Protein AF-A0A8T6TNC5-F1 (afdb_monomer_lite)

pLDDT: mean 78.73, std 20.35, range [37.72, 98.25]

Secondary structure (DSSP, 8-state):
----SSSSSSSSSSSS----------------EEEEEEETTTEEEEEEEEEE-SS-EEEEEEE-TT---S-------SSGGGS-B-TTSSBPPP-

Foldseek 3Di:
DDDDDDPPVVVPPPPPPPDPPDDPPDPPDKDKDKDFPDDPPDDGQFIWIWIDNVPDIDIDDDGDPPDDDPDDDDDDDPDLVPACADPVRHHDDDD

Sequence (95 aa):
MKRTNRTMMMAAIAVASLFLLSGISGAAYYSKETVDLIAGQHSDAGDVSVWDDGTNLYVEFTTVEGWKITETHVDVQTDPANFPMTKKGNPQVGK

Radius of gyration: 26.18 Å; chains: 1; bounding box: 37×38×80 Å

Structure (mmCIF, N/CA/C/O backbone):
data_AF-A0A8T6TNC5-F1
#
_entry.id   AF-A0A8T6TNC5-F1
#
loop_
_atom_site.group_PDB
_atom_site.id
_atom_site.type_symbol
_atom_site.label_atom_id
_atom_site.label_alt_id
_atom_site.label_comp_id
_atom_site.label_asym_id
_atom_site.label_entity_id
_atom_site.label_seq_id
_atom_site.pdbx_PDB_ins_code
_atom_site.Cartn_x
_atom_site.Cartn_y
_atom_site.Cartn_z
_atom_site.occupancy
_atom_site.B_iso_or_equiv
_atom_site.auth_seq_id
_atom_site.auth_comp_id
_atom_site.auth_asym_id
_atom_site.auth_atom_id
_atom_site.pdbx_PDB_model_num
ATOM 1 N N . MET A 1 1 ? -17.734 -30.239 -61.897 1.00 43.34 1 MET A N 1
ATOM 2 C CA . MET A 1 1 ? -17.130 -28.926 -62.219 1.00 43.34 1 MET A CA 1
ATOM 3 C C . MET A 1 1 ? -17.970 -27.835 -61.552 1.00 43.34 1 MET A C 1
ATOM 5 O O . MET A 1 1 ? -19.184 -27.940 -61.622 1.00 43.34 1 MET A O 1
ATOM 9 N N . LYS A 1 2 ? -17.322 -26.846 -60.913 1.00 45.56 2 LYS A N 1
ATOM 10 C CA . LYS A 1 2 ? -17.861 -25.621 -60.265 1.00 45.56 2 LYS A CA 1
ATOM 11 C C . LYS A 1 2 ? -18.559 -25.758 -58.897 1.00 45.56 2 LYS A C 1
ATOM 13 O O . LYS A 1 2 ? -19.774 -25.709 -58.769 1.00 45.56 2 LYS A O 1
ATOM 18 N N . ARG A 1 3 ? -17.718 -25.821 -57.855 1.00 49.50 3 ARG A N 1
ATOM 19 C CA . ARG A 1 3 ? -18.006 -25.336 -56.495 1.00 49.50 3 ARG A CA 1
ATOM 20 C C . ARG A 1 3 ? -17.643 -23.849 -56.426 1.00 49.50 3 ARG A C 1
ATOM 22 O O . ARG A 1 3 ? -16.454 -23.549 -56.458 1.00 49.50 3 ARG A O 1
ATOM 29 N N . THR A 1 4 ? -18.599 -22.932 -56.333 1.00 55.31 4 THR A N 1
ATOM 30 C CA . THR A 1 4 ? -18.373 -21.539 -55.880 1.00 55.31 4 THR A CA 1
ATOM 31 C C . THR A 1 4 ? -19.737 -20.876 -55.774 1.00 55.31 4 THR A C 1
ATOM 33 O O . THR A 1 4 ? -20.421 -20.885 -56.782 1.00 55.31 4 THR A O 1
ATOM 36 N N . ASN A 1 5 ? -20.155 -20.421 -54.580 1.00 50.78 5 ASN A N 1
ATOM 37 C CA . ASN A 1 5 ? -21.204 -19.399 -54.338 1.00 50.78 5 ASN A CA 1
ATOM 38 C C . ASN A 1 5 ? -21.522 -19.233 -52.831 1.00 50.78 5 ASN A C 1
ATOM 40 O O . ASN A 1 5 ? -22.678 -19.148 -52.431 1.00 50.78 5 ASN A O 1
ATOM 44 N N . ARG A 1 6 ? -20.502 -19.217 -51.958 1.00 48.78 6 ARG A N 1
ATOM 45 C CA . ARG A 1 6 ? -20.670 -18.795 -50.545 1.00 48.78 6 ARG A CA 1
ATOM 46 C C . ARG A 1 6 ? -19.584 -17.828 -50.052 1.00 48.78 6 ARG A C 1
ATOM 48 O O . ARG A 1 6 ? -19.728 -17.257 -48.984 1.00 48.78 6 ARG A O 1
ATOM 55 N N . THR A 1 7 ? -18.540 -17.581 -50.846 1.00 43.00 7 THR A N 1
ATOM 56 C CA . THR A 1 7 ? -17.373 -16.783 -50.429 1.00 43.00 7 THR A CA 1
ATOM 57 C C . THR A 1 7 ? -17.474 -15.289 -50.769 1.00 43.00 7 THR A C 1
ATOM 59 O O . THR A 1 7 ? -16.743 -14.497 -50.194 1.00 43.00 7 THR A O 1
ATOM 62 N N . MET A 1 8 ? -18.379 -14.868 -51.663 1.00 48.28 8 MET A N 1
ATOM 63 C CA . MET A 1 8 ? -18.450 -13.462 -52.111 1.00 48.28 8 MET A CA 1
ATOM 64 C C . MET A 1 8 ? -19.407 -12.564 -51.311 1.00 48.28 8 MET A C 1
ATOM 66 O O . MET A 1 8 ? -19.342 -11.350 -51.456 1.00 48.28 8 MET A O 1
ATOM 70 N N . MET A 1 9 ? -20.241 -13.112 -50.418 1.00 50.19 9 MET A N 1
ATOM 71 C CA . MET A 1 9 ? -21.176 -12.303 -49.613 1.00 50.19 9 MET A CA 1
ATOM 72 C C . MET A 1 9 ? -20.598 -11.840 -48.260 1.00 50.19 9 MET A C 1
ATOM 74 O O . MET A 1 9 ? -21.208 -11.019 -47.589 1.00 50.19 9 MET A O 1
ATOM 78 N N . MET A 1 10 ? -19.392 -12.296 -47.892 1.00 43.94 10 MET A N 1
ATOM 79 C CA . MET A 1 10 ? -18.650 -11.810 -46.713 1.00 43.94 10 MET A CA 1
ATOM 80 C C . MET A 1 10 ? -17.667 -10.670 -47.045 1.00 43.94 10 MET A C 1
ATOM 82 O O . MET A 1 10 ? -17.077 -10.083 -46.145 1.00 43.94 10 MET A O 1
ATOM 86 N N . ALA A 1 11 ? -17.500 -10.321 -48.326 1.00 40.84 11 ALA A N 1
ATOM 87 C CA . ALA A 1 11 ? -16.529 -9.319 -48.778 1.00 40.84 11 ALA A CA 1
ATOM 88 C C . ALA A 1 11 ? -17.086 -7.880 -48.862 1.00 40.84 11 ALA A C 1
ATOM 90 O O . ALA A 1 11 ? -16.329 -6.957 -49.140 1.00 40.84 11 ALA A O 1
ATOM 91 N N . ALA A 1 12 ? -18.3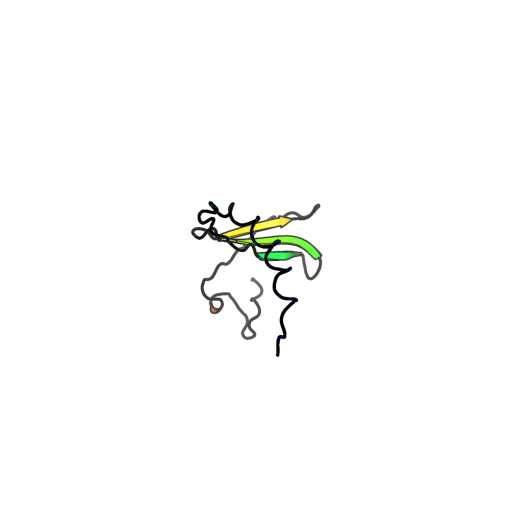82 -7.663 -48.597 1.00 37.72 12 ALA A N 1
ATOM 92 C CA . ALA A 1 12 ? -19.021 -6.342 -48.693 1.00 37.72 12 ALA A CA 1
ATOM 93 C C . ALA A 1 12 ? -19.347 -5.682 -47.335 1.00 37.72 12 ALA A C 1
ATOM 95 O O . ALA A 1 12 ? -19.820 -4.552 -47.314 1.00 37.72 12 ALA A O 1
ATOM 96 N N . ILE A 1 13 ? -19.067 -6.344 -46.203 1.00 44.19 13 ILE A N 1
ATOM 97 C CA . ILE A 1 13 ? -19.261 -5.783 -44.845 1.00 44.19 13 ILE A CA 1
ATOM 98 C C . ILE A 1 13 ? -17.914 -5.549 -44.122 1.00 44.19 13 ILE A C 1
ATOM 100 O O . ILE A 1 13 ? -17.874 -5.064 -42.999 1.00 44.19 13 ILE A O 1
ATOM 104 N N . ALA A 1 14 ? -16.778 -5.800 -44.782 1.00 39.09 14 ALA A N 1
ATOM 105 C CA . ALA A 1 14 ? -15.449 -5.689 -44.169 1.00 39.09 14 ALA A CA 1
ATOM 106 C C . ALA A 1 14 ? -14.598 -4.492 -44.654 1.00 39.09 14 ALA A C 1
ATOM 108 O O . ALA A 1 14 ? -13.419 -4.423 -44.324 1.00 39.09 14 ALA A O 1
ATOM 109 N N . VAL A 1 15 ? -15.152 -3.549 -45.434 1.00 46.72 15 VAL A N 1
ATOM 110 C CA . VAL A 1 15 ? -14.355 -2.483 -46.097 1.00 46.72 15 VAL A CA 1
ATOM 111 C C . VAL A 1 15 ? -14.758 -1.049 -45.688 1.00 46.72 15 VAL A C 1
ATOM 113 O O . VAL A 1 15 ? -14.234 -0.086 -46.231 1.00 46.72 15 VAL A O 1
ATOM 116 N N . ALA A 1 16 ? -15.617 -0.857 -44.678 1.00 45.06 16 ALA A N 1
ATOM 117 C CA . ALA A 1 16 ? -16.054 0.484 -44.238 1.00 45.06 16 ALA A CA 1
ATOM 118 C C . ALA A 1 16 ? -15.810 0.789 -42.746 1.00 45.06 16 ALA A C 1
ATOM 120 O O . ALA A 1 16 ? -16.540 1.570 -42.137 1.00 45.06 16 ALA A O 1
ATOM 121 N N . SER A 1 17 ? -14.796 0.183 -42.124 1.00 52.72 17 SER A N 1
ATOM 122 C CA . SER A 1 17 ? -14.407 0.530 -40.742 1.00 52.72 17 SER A CA 1
ATOM 123 C C . SER A 1 17 ? -12.896 0.487 -40.512 1.00 52.72 17 SER A C 1
ATOM 125 O O . SER A 1 17 ? -12.437 0.210 -39.408 1.00 52.72 17 SER A O 1
ATOM 127 N N . LEU A 1 18 ? -12.112 0.764 -41.556 1.00 47.00 18 LEU A N 1
ATOM 128 C CA . LEU A 1 18 ? -10.681 1.009 -41.422 1.00 47.00 18 LEU A CA 1
ATOM 129 C C . LEU A 1 18 ? -10.445 2.523 -41.490 1.00 47.00 18 LEU A C 1
ATOM 131 O O . LEU A 1 18 ? -10.885 3.157 -42.443 1.00 47.00 18 LEU A O 1
ATOM 135 N N . PHE A 1 19 ? -9.726 3.039 -40.488 1.00 43.31 19 PHE A N 1
ATOM 136 C CA . PHE A 1 19 ? -9.310 4.432 -40.245 1.00 43.31 19 PHE A CA 1
ATOM 137 C C . PHE A 1 19 ? -10.235 5.317 -39.397 1.00 43.31 19 PHE A C 1
ATOM 139 O O . PHE A 1 19 ? -10.882 6.222 -39.902 1.00 43.31 19 PHE A O 1
ATOM 146 N N . LEU A 1 20 ? -10.143 5.141 -38.073 1.00 47.03 20 LEU A N 1
ATOM 147 C CA . LEU A 1 20 ? -9.498 6.137 -37.198 1.00 47.03 20 LEU A CA 1
ATOM 148 C C . LEU A 1 20 ? -8.669 5.404 -36.126 1.00 47.03 20 LEU A C 1
ATOM 150 O O . LEU A 1 20 ? -8.966 5.443 -34.938 1.00 47.03 20 LEU A O 1
ATOM 154 N N . LEU A 1 21 ? -7.626 4.691 -36.563 1.00 55.50 21 LEU A N 1
ATOM 155 C CA . LEU A 1 21 ? -6.542 4.257 -35.680 1.00 55.50 21 LEU A CA 1
ATOM 156 C C . LEU A 1 21 ? -5.348 5.181 -35.940 1.00 55.50 21 LEU A C 1
ATOM 158 O O . LEU 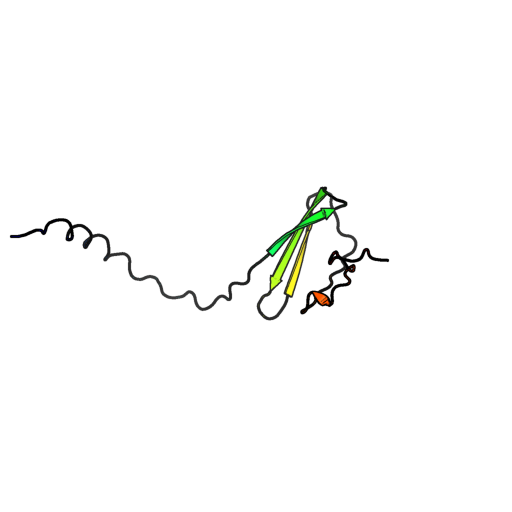A 1 21 ? -4.445 4.862 -36.708 1.00 55.50 21 LEU A O 1
ATOM 162 N N . SER A 1 22 ? -5.380 6.382 -35.372 1.00 57.69 22 SER A N 1
ATOM 163 C CA . SER A 1 22 ? -4.246 7.305 -35.440 1.00 57.69 22 SER A CA 1
ATOM 164 C C . SER A 1 22 ? -4.229 8.196 -34.207 1.00 57.69 22 SER A C 1
ATOM 166 O O . SER A 1 22 ? -4.917 9.212 -34.165 1.00 57.69 22 SER A O 1
ATOM 168 N N . GLY A 1 23 ? -3.425 7.790 -33.220 1.00 58.94 23 GLY A N 1
ATOM 169 C CA . GLY A 1 23 ? -3.005 8.656 -32.120 1.00 58.94 23 GLY A CA 1
ATOM 170 C C . GLY A 1 23 ? -3.311 8.152 -30.712 1.00 58.94 23 GLY A C 1
ATOM 171 O O . GLY A 1 23 ? -3.883 8.899 -29.933 1.00 58.94 23 GLY A O 1
ATOM 172 N N . ILE A 1 24 ? -2.891 6.939 -30.336 1.00 58.09 24 ILE A N 1
ATOM 173 C CA . ILE A 1 24 ? -2.493 6.726 -28.933 1.00 58.09 24 ILE A CA 1
ATOM 174 C C . ILE A 1 24 ? -0.974 6.639 -28.935 1.00 58.09 24 ILE A C 1
ATOM 176 O O . ILE A 1 24 ? -0.362 5.583 -29.062 1.00 58.09 24 ILE A O 1
ATOM 180 N N . SER A 1 25 ? -0.365 7.817 -28.912 1.00 55.88 25 SER A N 1
ATOM 181 C CA . SER A 1 25 ? 1.034 7.998 -28.569 1.00 55.88 25 SER A CA 1
ATOM 182 C C . SER A 1 25 ? 1.245 7.511 -27.136 1.00 55.88 25 SER A C 1
ATOM 184 O O . SER A 1 25 ? 0.840 8.193 -26.203 1.00 55.88 25 SER A O 1
ATOM 186 N N . GLY A 1 26 ? 1.829 6.318 -26.996 1.00 57.62 26 GLY A N 1
ATOM 187 C CA . GLY A 1 26 ? 2.690 5.894 -25.887 1.00 57.62 26 GLY A CA 1
ATOM 188 C C . GLY A 1 26 ? 2.355 6.392 -24.481 1.00 57.62 26 GLY A C 1
ATOM 189 O O . GLY A 1 26 ? 3.260 6.848 -23.789 1.00 57.62 26 GLY A O 1
ATOM 190 N N . ALA A 1 27 ? 1.102 6.291 -24.032 1.00 59.03 27 ALA A N 1
ATOM 191 C CA . ALA A 1 27 ? 0.854 6.302 -22.599 1.00 59.03 27 ALA A CA 1
ATOM 192 C C . ALA A 1 27 ? 1.423 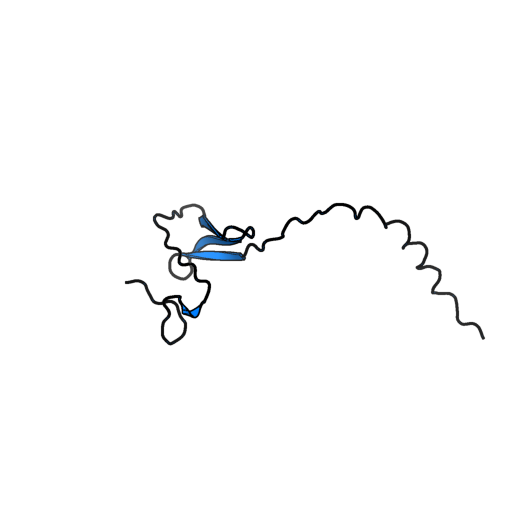4.985 -22.063 1.00 59.03 27 ALA A C 1
ATOM 194 O O . ALA A 1 27 ? 0.924 3.912 -22.410 1.00 59.03 27 ALA A O 1
ATOM 195 N N . ALA A 1 28 ? 2.518 5.056 -21.309 1.00 60.38 28 ALA A N 1
ATOM 196 C CA . ALA A 1 28 ? 3.012 3.900 -20.583 1.00 60.38 28 ALA A CA 1
ATOM 197 C C . ALA A 1 28 ? 1.875 3.409 -19.673 1.00 60.38 28 ALA A C 1
ATOM 199 O O . ALA A 1 28 ? 1.343 4.168 -18.863 1.00 60.38 28 ALA A O 1
ATOM 200 N N . TYR A 1 29 ? 1.424 2.177 -19.909 1.00 68.19 29 TYR A N 1
ATOM 201 C CA . TYR A 1 29 ? 0.354 1.565 -19.136 1.00 68.19 29 TYR A CA 1
ATOM 202 C C . TYR A 1 29 ? 0.993 0.859 -17.949 1.00 68.19 29 TYR A C 1
ATOM 204 O O . TYR A 1 29 ? 1.585 -0.208 -18.109 1.00 68.19 29 TYR A O 1
ATOM 212 N N . TYR A 1 30 ? 0.901 1.480 -16.781 1.00 80.06 30 TYR A N 1
ATOM 213 C CA . TYR A 1 30 ? 1.376 0.887 -15.541 1.00 80.06 30 TYR A CA 1
ATOM 214 C C . TYR A 1 30 ? 0.242 0.119 -14.869 1.00 80.06 30 TYR A C 1
ATOM 216 O O . TYR A 1 30 ? -0.885 0.613 -14.782 1.00 80.06 30 TYR A O 1
ATOM 224 N N . SER A 1 31 ? 0.530 -1.114 -14.444 1.00 89.44 31 SER A N 1
ATOM 225 C CA . SER A 1 31 ? -0.450 -1.940 -13.736 1.00 89.44 31 SER A CA 1
ATOM 226 C C . SER A 1 31 ? -0.587 -1.444 -12.303 1.00 89.44 31 SER A C 1
ATOM 228 O O . SER A 1 31 ? 0.417 -1.189 -11.638 1.00 89.44 31 SER A O 1
ATOM 230 N N . LYS A 1 32 ? -1.830 -1.320 -11.836 1.00 95.00 32 LYS A N 1
ATOM 231 C CA . LYS A 1 32 ? -2.148 -1.060 -10.433 1.00 95.00 32 LYS A CA 1
ATOM 232 C C . LYS A 1 32 ? -2.639 -2.361 -9.822 1.00 95.00 32 LYS A C 1
ATOM 234 O O . LYS A 1 32 ? -3.704 -2.846 -10.195 1.00 95.00 32 LYS A O 1
ATOM 239 N N . GLU A 1 33 ? -1.854 -2.904 -8.904 1.00 96.88 33 GLU A N 1
ATOM 240 C CA . GLU A 1 33 ? -2.214 -4.091 -8.137 1.00 96.88 33 GLU A CA 1
ATOM 241 C C . GLU A 1 33 ? -2.845 -3.650 -6.818 1.00 96.88 33 GLU A C 1
ATOM 243 O O . GLU A 1 33 ? -2.286 -2.803 -6.119 1.00 96.88 33 GLU A O 1
ATOM 248 N N . THR A 1 34 ? -4.000 -4.217 -6.475 1.00 97.69 34 THR A N 1
ATOM 249 C CA . THR A 1 34 ? -4.747 -3.874 -5.259 1.00 97.69 34 THR A CA 1
ATOM 250 C C . THR A 1 34 ? -5.026 -5.131 -4.447 1.00 97.69 34 THR A C 1
ATOM 252 O O . THR A 1 34 ? -5.421 -6.159 -4.999 1.00 97.69 34 THR A O 1
ATOM 255 N N . VAL A 1 35 ? -4.809 -5.042 -3.137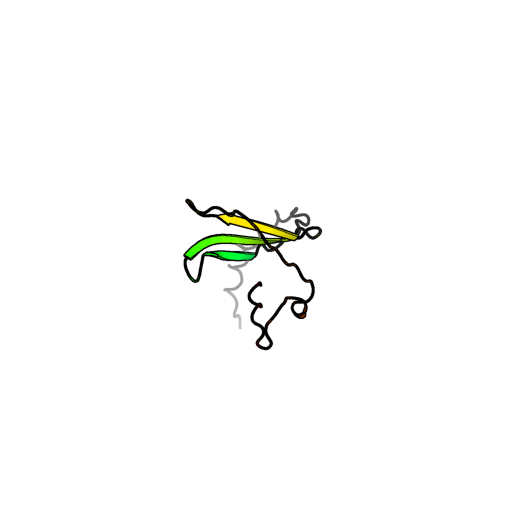 1.00 96.6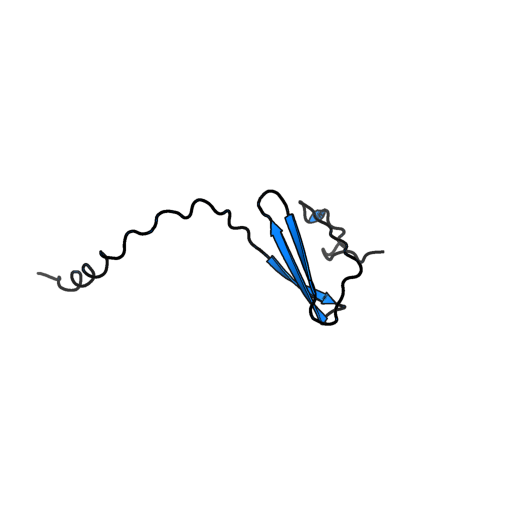2 35 VAL A N 1
ATOM 256 C CA . VAL A 1 35 ? -5.099 -6.094 -2.158 1.00 96.62 35 VAL A CA 1
ATOM 257 C C . VAL A 1 35 ? -5.802 -5.498 -0.944 1.00 96.62 35 VAL A C 1
ATOM 259 O O . VAL A 1 35 ? -5.573 -4.335 -0.609 1.00 96.62 35 VAL A O 1
ATOM 262 N N . ASP A 1 36 ? -6.599 -6.310 -0.255 1.00 97.12 36 ASP A N 1
ATOM 263 C CA . ASP A 1 36 ? -7.311 -5.879 0.945 1.00 97.12 36 ASP A CA 1
ATOM 264 C C . ASP A 1 36 ? -6.329 -5.462 2.058 1.00 97.12 36 ASP A C 1
ATOM 266 O O . ASP A 1 36 ? -5.388 -6.185 2.416 1.00 97.12 36 ASP A O 1
ATOM 270 N N . LEU A 1 37 ? -6.585 -4.306 2.664 1.00 96.25 37 LEU A N 1
ATOM 271 C CA . LEU A 1 37 ? -5.976 -3.882 3.917 1.00 96.25 37 LEU A CA 1
ATOM 272 C C . LEU A 1 37 ? -6.707 -4.577 5.068 1.00 96.25 37 LEU A C 1
ATOM 274 O O . LEU A 1 37 ? -7.742 -4.118 5.549 1.00 96.25 37 LEU A O 1
ATOM 278 N N . ILE A 1 38 ? -6.151 -5.693 5.531 1.00 94.94 38 ILE A N 1
ATOM 279 C CA . ILE A 1 38 ? -6.773 -6.500 6.583 1.00 94.94 38 ILE A CA 1
ATOM 280 C C . ILE A 1 38 ? -6.367 -6.009 7.976 1.00 94.94 38 ILE A C 1
ATOM 282 O O . ILE A 1 38 ? -5.195 -6.037 8.353 1.00 94.94 38 ILE A O 1
ATOM 286 N N . ALA A 1 39 ? -7.356 -5.634 8.786 1.00 91.25 39 ALA A N 1
ATOM 287 C CA . ALA A 1 39 ? -7.191 -5.422 10.217 1.00 91.25 39 ALA A CA 1
ATOM 288 C C . ALA A 1 39 ? -7.412 -6.732 10.994 1.00 91.25 39 ALA A C 1
ATOM 290 O O . ALA A 1 39 ? -8.421 -7.430 10.846 1.00 91.25 39 ALA A O 1
ATOM 291 N N . GLY A 1 40 ? -6.465 -7.074 11.869 1.00 86.12 40 GLY A N 1
ATOM 292 C CA . GLY A 1 40 ? -6.495 -8.343 12.593 1.00 86.12 40 GLY A CA 1
ATOM 293 C C . GLY A 1 40 ? -6.215 -9.523 11.660 1.00 86.12 40 GLY A C 1
ATOM 294 O O . GLY A 1 40 ? -5.108 -9.640 11.148 1.00 86.12 40 GLY A O 1
ATOM 295 N N . GLN A 1 41 ? -7.187 -10.422 11.477 1.00 82.25 41 GLN A N 1
ATOM 296 C CA . GLN A 1 41 ? -7.036 -11.599 10.602 1.00 82.25 41 GLN A CA 1
ATOM 297 C C . GLN A 1 41 ? -7.999 -11.613 9.412 1.00 82.25 41 GLN A C 1
ATOM 299 O O . GLN A 1 41 ? -7.667 -12.191 8.380 1.00 82.25 41 GLN A O 1
ATOM 304 N N . HIS A 1 42 ? -9.191 -11.025 9.556 1.00 92.75 42 HIS A N 1
ATOM 305 C CA . HIS A 1 42 ? -10.285 -11.207 8.594 1.00 92.75 42 HIS A CA 1
ATOM 306 C C . HIS A 1 42 ? -11.149 -9.958 8.381 1.00 92.75 42 HIS A C 1
ATOM 308 O O . HIS A 1 42 ? -12.134 -10.036 7.652 1.00 92.75 42 HIS A O 1
ATOM 314 N N . SER A 1 43 ? -10.843 -8.838 9.043 1.00 95.81 43 SER A N 1
ATOM 315 C CA . SER A 1 43 ? -11.644 -7.623 8.897 1.00 95.81 43 SER A CA 1
ATOM 316 C C . SER A 1 43 ? -11.075 -6.771 7.780 1.00 95.81 43 SER A C 1
ATOM 318 O O . SER A 1 43 ? -9.930 -6.336 7.866 1.00 95.81 43 SER A O 1
ATOM 320 N N . ASP A 1 44 ? -11.893 -6.509 6.771 1.00 96.75 44 ASP A N 1
ATOM 321 C CA . ASP A 1 44 ? -11.593 -5.519 5.747 1.00 96.75 44 ASP A CA 1
ATOM 322 C C . ASP A 1 44 ? -11.590 -4.111 6.373 1.00 96.75 44 ASP A C 1
ATOM 324 O O . ASP A 1 44 ? -12.584 -3.668 6.961 1.00 96.75 44 ASP A O 1
ATOM 328 N N . ALA A 1 45 ? -10.441 -3.442 6.306 1.00 97.38 45 ALA A N 1
ATOM 329 C CA . ALA A 1 45 ? -10.258 -2.060 6.731 1.00 97.38 45 ALA A CA 1
ATOM 330 C C . ALA A 1 45 ? -10.051 -1.105 5.542 1.00 97.38 45 ALA A C 1
ATOM 332 O O . ALA A 1 45 ? -9.910 0.101 5.767 1.00 97.38 45 ALA A O 1
ATOM 333 N N . GLY A 1 46 ? -10.068 -1.609 4.305 1.00 97.88 46 GLY A N 1
ATOM 334 C CA . GLY A 1 46 ? -9.870 -0.877 3.058 1.00 97.88 46 GLY A CA 1
ATOM 335 C C . GLY A 1 46 ? -8.903 -1.579 2.114 1.00 97.88 46 GLY A C 1
ATOM 336 O O . GLY A 1 46 ? -8.825 -2.799 2.090 1.00 97.88 46 GLY A O 1
ATOM 337 N N . ASP A 1 47 ? -8.126 -0.806 1.364 1.00 98.25 47 ASP A N 1
ATOM 338 C CA . ASP A 1 47 ? -7.311 -1.307 0.259 1.00 98.25 47 ASP A CA 1
ATOM 339 C C . ASP A 1 47 ? -5.871 -0.797 0.339 1.00 98.25 47 ASP A C 1
ATOM 341 O O . ASP A 1 47 ? -5.616 0.367 0.673 1.00 98.25 47 ASP A O 1
ATOM 345 N N . VAL A 1 48 ? -4.927 -1.651 -0.052 1.00 97.75 48 VAL A N 1
ATOM 346 C CA . VAL A 1 48 ? -3.554 -1.270 -0.391 1.00 97.75 48 VAL A CA 1
ATOM 347 C C . VAL A 1 48 ? -3.378 -1.415 -1.889 1.00 97.75 48 VAL A C 1
ATOM 349 O O . VAL A 1 48 ? -3.574 -2.496 -2.440 1.00 97.75 48 VAL A O 1
ATOM 352 N N . SER A 1 49 ? -2.986 -0.335 -2.555 1.00 97.88 49 SER A N 1
ATOM 353 C CA . SER A 1 49 ? -2.694 -0.361 -3.984 1.00 97.88 49 SER A CA 1
ATOM 354 C C . SER A 1 49 ? -1.255 0.024 -4.283 1.00 97.88 49 SER A C 1
ATOM 356 O O . SER A 1 49 ? -0.743 0.996 -3.729 1.00 97.88 49 SER A O 1
ATOM 358 N N . VAL A 1 50 ? -0.626 -0.704 -5.202 1.00 96.75 50 VAL A N 1
ATOM 359 C CA . VAL A 1 50 ? 0.761 -0.493 -5.623 1.00 96.75 50 VAL A CA 1
ATOM 360 C C . VAL A 1 50 ? 0.825 -0.368 -7.139 1.00 96.75 50 VAL A C 1
ATOM 362 O O . VAL A 1 50 ? 0.271 -1.195 -7.862 1.00 96.75 50 VAL A O 1
ATOM 365 N N . TRP A 1 51 ? 1.491 0.676 -7.621 1.00 95.69 51 TRP A N 1
ATOM 366 C CA . TRP A 1 51 ? 1.781 0.882 -9.041 1.00 95.69 51 TRP A CA 1
ATOM 367 C C . TRP A 1 51 ? 3.051 1.714 -9.192 1.00 95.69 51 TRP A C 1
ATOM 369 O O . TRP A 1 51 ? 3.458 2.402 -8.257 1.00 95.69 51 TRP A O 1
ATOM 379 N N . ASP A 1 52 ? 3.671 1.685 -10.364 1.00 93.81 52 ASP A N 1
ATOM 380 C CA . ASP A 1 52 ? 4.766 2.589 -10.710 1.00 93.81 52 ASP A CA 1
ATOM 381 C C . ASP A 1 52 ? 4.380 3.527 -11.861 1.00 93.81 52 ASP A C 1
ATOM 383 O O . ASP A 1 52 ? 3.334 3.364 -12.480 1.00 93.81 52 ASP A O 1
ATOM 387 N N . ASP A 1 53 ? 5.184 4.556 -12.117 1.00 92.38 53 ASP A N 1
ATOM 388 C CA . ASP A 1 53 ? 5.081 5.400 -13.318 1.00 92.38 53 ASP A CA 1
ATOM 389 C C . ASP A 1 53 ? 6.337 5.304 -14.207 1.00 92.38 53 ASP A C 1
ATOM 391 O O . ASP A 1 53 ? 6.608 6.182 -15.038 1.00 92.38 53 ASP A O 1
ATOM 395 N N . GLY A 1 54 ? 7.124 4.238 -14.029 1.00 89.50 54 GLY A N 1
ATOM 396 C CA . GLY A 1 54 ? 8.429 4.018 -14.653 1.00 89.50 54 GLY A CA 1
ATOM 397 C C . GLY A 1 54 ? 9.566 4.819 -14.022 1.00 89.50 54 GLY A C 1
ATOM 398 O O . GLY A 1 54 ? 10.726 4.599 -14.371 1.00 89.50 54 GLY A O 1
ATOM 399 N N . THR A 1 55 ? 9.261 5.728 -13.093 1.00 92.31 55 THR A N 1
ATOM 400 C CA . THR A 1 55 ? 10.240 6.524 -12.339 1.00 92.31 55 THR A CA 1
ATOM 401 C C . THR A 1 55 ? 10.101 6.302 -10.834 1.00 92.31 55 THR A C 1
ATOM 403 O O . THR A 1 55 ? 11.101 6.115 -10.144 1.00 92.31 55 THR A O 1
ATOM 406 N N . ASN A 1 56 ? 8.872 6.304 -10.326 1.00 93.88 56 ASN A N 1
ATOM 407 C CA . ASN A 1 56 ? 8.530 6.199 -8.916 1.00 93.88 56 ASN A CA 1
ATOM 408 C C . ASN A 1 56 ? 7.622 4.993 -8.681 1.00 93.88 56 ASN A C 1
ATOM 410 O O . ASN A 1 56 ? 6.751 4.704 -9.498 1.00 93.88 56 ASN A O 1
ATOM 414 N N . LEU A 1 57 ? 7.791 4.344 -7.529 1.00 94.50 57 LEU A N 1
ATOM 415 C CA . LEU A 1 57 ? 6.833 3.381 -6.995 1.00 94.50 57 LEU A CA 1
ATOM 416 C C . LEU A 1 57 ? 5.884 4.107 -6.036 1.00 94.50 57 LEU A C 1
ATOM 418 O O . LEU A 1 57 ? 6.332 4.799 -5.120 1.00 94.50 57 LEU A O 1
ATOM 422 N N . TYR A 1 58 ? 4.586 3.918 -6.226 1.00 96.50 58 TYR A N 1
ATOM 423 C CA . TYR A 1 58 ? 3.526 4.458 -5.389 1.00 96.50 58 TYR A CA 1
ATOM 424 C C . TYR A 1 58 ? 2.898 3.339 -4.567 1.00 96.50 58 TYR A C 1
ATOM 426 O O . TYR A 1 58 ? 2.590 2.268 -5.088 1.00 96.50 58 TYR A O 1
ATOM 434 N N . VAL A 1 59 ? 2.691 3.611 -3.280 1.00 96.94 59 VAL A N 1
ATOM 435 C CA . VAL A 1 59 ? 1.936 2.752 -2.365 1.00 96.94 59 VAL A CA 1
ATOM 436 C C . VAL A 1 59 ? 0.845 3.607 -1.737 1.00 96.94 59 VAL A C 1
ATOM 438 O O . VAL A 1 59 ? 1.132 4.579 -1.038 1.00 96.94 59 VAL A O 1
ATOM 441 N N . GLU A 1 60 ? -0.406 3.269 -2.021 1.00 97.19 60 GLU A N 1
ATOM 442 C CA . GLU A 1 60 ? -1.590 3.992 -1.565 1.00 97.19 60 GLU A CA 1
ATOM 443 C C . GLU A 1 60 ? -2.383 3.135 -0.587 1.00 97.19 60 GLU A C 1
ATOM 445 O O . GLU A 1 60 ? -2.698 1.982 -0.876 1.00 97.19 60 GLU A O 1
ATOM 450 N N . PHE A 1 61 ? -2.737 3.730 0.551 1.00 97.56 61 PHE A N 1
ATOM 451 C CA . PHE A 1 61 ? -3.591 3.120 1.559 1.00 97.56 61 PHE A CA 1
ATOM 452 C C . PHE A 1 61 ? -4.919 3.867 1.596 1.00 97.56 61 PHE A C 1
ATOM 454 O O . PHE A 1 61 ? -4.952 5.063 1.892 1.00 97.56 61 PHE A O 1
ATOM 461 N N . THR A 1 62 ? -6.009 3.159 1.326 1.00 97.75 62 THR A N 1
ATOM 462 C CA . THR A 1 62 ? -7.369 3.690 1.446 1.00 97.75 62 THR A CA 1
ATOM 463 C C . THR A 1 62 ? -8.065 2.962 2.578 1.00 97.75 62 THR A C 1
ATOM 465 O O . THR A 1 62 ? -7.995 1.742 2.640 1.00 97.75 62 THR A O 1
ATOM 468 N N . THR A 1 63 ? -8.733 3.686 3.474 1.00 98.06 63 THR A N 1
ATOM 469 C CA . THR A 1 63 ? -9.520 3.070 4.549 1.00 98.06 63 THR A CA 1
ATOM 470 C C . THR A 1 63 ? -11.011 3.190 4.284 1.00 98.06 63 THR A C 1
ATOM 472 O O . THR A 1 63 ? -11.471 4.234 3.815 1.00 98.06 63 THR A O 1
ATOM 475 N N . VAL A 1 64 ? -11.784 2.173 4.662 1.00 97.19 64 VAL A N 1
ATOM 476 C CA . VAL A 1 64 ? -13.252 2.284 4.706 1.00 97.19 64 VAL A CA 1
ATOM 477 C C . VAL A 1 64 ? -13.712 3.119 5.907 1.00 97.19 64 VAL A C 1
ATOM 479 O O . VAL A 1 64 ? -12.933 3.448 6.807 1.00 97.19 64 VAL A O 1
ATOM 482 N N . GLU A 1 65 ? -14.991 3.502 5.918 1.00 95.56 65 GLU A N 1
ATOM 483 C CA . GLU A 1 65 ? -15.566 4.356 6.960 1.00 95.56 65 GLU A CA 1
ATOM 484 C C . GLU A 1 65 ? -15.323 3.795 8.374 1.00 95.56 65 GLU A C 1
ATOM 486 O O . GLU A 1 65 ? -15.475 2.604 8.636 1.00 95.56 65 GLU A O 1
ATOM 491 N N . GLY A 1 66 ? -14.942 4.677 9.302 1.00 95.00 66 GLY A N 1
ATOM 492 C CA . GLY A 1 66 ? -14.689 4.325 10.703 1.00 95.00 66 GLY A CA 1
ATOM 493 C C . GLY A 1 66 ? -13.277 3.810 10.990 1.00 95.00 66 GLY A C 1
ATOM 494 O O . GLY A 1 66 ? -12.849 3.867 12.145 1.00 95.00 66 GLY A O 1
ATOM 495 N N . TRP A 1 67 ? -12.519 3.402 9.970 1.00 96.31 67 TRP A N 1
ATOM 496 C CA . TRP A 1 67 ? -11.110 3.041 10.110 1.00 96.31 67 TRP A CA 1
ATOM 497 C C . TRP A 1 67 ? -10.199 4.249 9.929 1.00 96.31 67 TRP A C 1
ATOM 499 O O . TRP A 1 67 ? -10.493 5.186 9.187 1.00 96.31 67 TRP A O 1
ATOM 509 N N . LYS A 1 68 ? -9.080 4.242 10.654 1.00 95.75 68 LYS A N 1
ATOM 510 C CA . LYS A 1 68 ? -8.036 5.263 10.563 1.00 95.75 68 LYS A CA 1
ATOM 511 C C . LYS A 1 68 ? -6.678 4.597 10.690 1.00 95.75 68 LYS A C 1
ATOM 513 O O . LYS A 1 68 ? -6.487 3.760 11.569 1.00 95.75 68 LYS A O 1
ATOM 518 N N . ILE A 1 69 ? -5.739 5.019 9.855 1.00 95.00 69 ILE A N 1
ATOM 519 C CA . ILE A 1 69 ? -4.335 4.629 9.960 1.00 95.00 69 ILE A CA 1
ATOM 520 C C . ILE A 1 69 ? -3.624 5.667 10.825 1.00 95.00 69 ILE A C 1
ATOM 522 O O . ILE A 1 69 ? -3.669 6.861 10.535 1.00 95.00 69 ILE A O 1
ATOM 526 N N . THR A 1 70 ? -2.990 5.217 11.904 1.00 95.12 70 THR A N 1
ATOM 527 C CA . THR A 1 70 ? -2.188 6.080 12.786 1.00 95.12 70 THR A CA 1
ATOM 528 C C . THR A 1 70 ? -0.709 6.071 12.421 1.00 95.12 70 THR A C 1
ATOM 530 O O . THR A 1 70 ? -0.019 7.053 12.670 1.00 95.12 70 THR A O 1
ATOM 533 N N . GLU A 1 71 ? -0.228 4.971 11.842 1.00 93.69 71 GLU A N 1
ATOM 534 C CA . GLU A 1 71 ? 1.169 4.753 11.477 1.00 93.69 71 GLU A CA 1
ATOM 535 C C . GLU A 1 71 ? 1.256 3.778 10.298 1.00 93.69 71 GLU A C 1
ATOM 537 O O . GLU A 1 71 ? 0.414 2.890 10.151 1.00 93.69 71 GLU A O 1
ATOM 542 N N . THR A 1 72 ? 2.278 3.949 9.462 1.00 92.50 72 THR A N 1
ATOM 543 C CA . THR A 1 72 ? 2.561 3.091 8.308 1.00 92.50 72 THR A CA 1
ATOM 544 C C . THR A 1 72 ? 4.028 2.687 8.308 1.00 92.50 72 THR A C 1
ATOM 546 O O . THR A 1 72 ? 4.901 3.551 8.399 1.00 92.50 72 THR A O 1
ATOM 549 N N . HIS A 1 73 ? 4.300 1.401 8.098 1.00 90.06 73 HIS A N 1
ATOM 550 C CA . HIS A 1 73 ? 5.636 0.892 7.798 1.00 90.06 73 HIS A CA 1
ATOM 551 C C . HIS A 1 73 ? 5.600 0.209 6.436 1.00 90.06 73 HIS A C 1
ATOM 553 O O . HIS A 1 73 ? 4.778 -0.677 6.212 1.00 90.06 73 HIS A O 1
ATOM 559 N N . VAL A 1 74 ? 6.486 0.623 5.535 1.00 91.88 74 VAL A N 1
ATOM 560 C CA . VAL A 1 74 ? 6.597 0.063 4.186 1.00 91.88 74 VAL A CA 1
ATOM 561 C C . VAL A 1 74 ? 8.039 -0.384 3.979 1.00 91.88 74 VAL A C 1
ATOM 563 O O . VAL A 1 74 ? 8.963 0.395 4.205 1.00 91.88 74 VAL A O 1
ATOM 566 N N . ASP A 1 75 ? 8.216 -1.635 3.560 1.00 91.25 75 ASP A N 1
ATOM 567 C CA . ASP A 1 75 ? 9.500 -2.200 3.145 1.00 91.25 75 ASP A CA 1
ATOM 568 C C . ASP A 1 75 ? 9.414 -2.526 1.651 1.00 91.25 75 ASP A C 1
ATOM 570 O O . ASP A 1 75 ? 8.469 -3.180 1.207 1.00 91.25 75 ASP A O 1
ATOM 574 N N . VAL A 1 76 ? 10.372 -2.031 0.869 1.00 92.44 76 VAL A N 1
ATOM 575 C CA . VAL A 1 76 ? 10.427 -2.217 -0.584 1.00 92.44 76 VAL A CA 1
ATOM 576 C C . VAL A 1 76 ? 11.789 -2.792 -0.933 1.00 92.44 76 VAL A C 1
ATOM 578 O O . VAL A 1 76 ? 12.819 -2.160 -0.704 1.00 92.44 76 VAL A O 1
ATOM 581 N N . GLN A 1 77 ? 11.782 -3.985 -1.521 1.00 92.81 77 GLN A N 1
ATOM 582 C CA . GLN A 1 77 ? 12.983 -4.718 -1.903 1.00 92.81 77 GLN A CA 1
ATOM 583 C C . GLN A 1 77 ? 12.930 -5.073 -3.388 1.00 92.81 77 GLN A C 1
ATOM 585 O O . GLN A 1 77 ? 11.877 -5.420 -3.918 1.00 92.81 77 GLN A O 1
ATOM 590 N N . THR A 1 78 ? 14.079 -5.020 -4.059 1.00 92.12 78 THR A N 1
ATOM 591 C CA . THR A 1 78 ? 14.224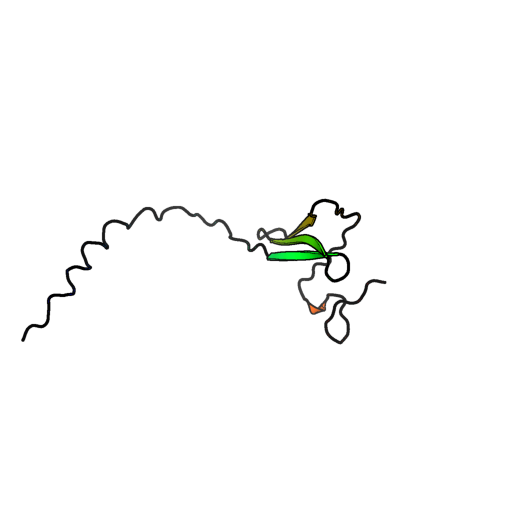 -5.495 -5.447 1.00 92.12 78 THR A CA 1
ATOM 592 C C . THR A 1 78 ? 14.418 -7.008 -5.533 1.00 92.12 78 THR A C 1
ATOM 594 O O . THR A 1 78 ? 14.153 -7.602 -6.575 1.00 92.12 78 THR A O 1
ATOM 597 N N . ASP A 1 79 ? 14.862 -7.631 -4.439 1.00 89.81 79 ASP A N 1
ATOM 598 C CA . ASP A 1 79 ? 14.974 -9.077 -4.281 1.00 89.81 79 ASP A CA 1
ATOM 599 C C . ASP A 1 79 ? 14.059 -9.524 -3.130 1.00 89.81 79 ASP A C 1
ATOM 601 O O . ASP A 1 79 ? 14.269 -9.093 -1.989 1.00 89.81 79 ASP A O 1
ATOM 605 N N . PRO A 1 80 ? 13.070 -10.399 -3.387 1.00 84.19 80 PRO A N 1
ATOM 606 C CA . PRO A 1 80 ? 12.229 -10.957 -2.342 1.00 84.19 80 PRO A CA 1
ATOM 607 C C . PRO A 1 80 ? 13.022 -11.578 -1.186 1.00 84.19 80 PRO A C 1
ATOM 609 O O . PRO A 1 80 ? 12.573 -11.497 -0.052 1.00 84.19 80 PRO A O 1
ATOM 612 N N . ALA A 1 81 ? 14.209 -12.148 -1.417 1.00 86.81 81 ALA A N 1
ATOM 613 C CA . ALA A 1 81 ? 15.020 -12.767 -0.365 1.00 86.81 81 ALA A CA 1
ATOM 614 C C . ALA A 1 81 ? 15.517 -11.783 0.713 1.00 86.81 81 ALA A C 1
ATOM 616 O O . ALA A 1 81 ? 15.928 -12.225 1.788 1.00 86.81 81 ALA A O 1
ATOM 617 N N . ASN A 1 82 ? 15.470 -10.473 0.450 1.00 90.31 82 ASN A N 1
ATOM 618 C CA . ASN A 1 82 ? 15.887 -9.444 1.403 1.00 90.31 82 ASN A CA 1
ATOM 619 C C . ASN A 1 82 ? 14.809 -9.099 2.433 1.00 90.31 82 ASN A C 1
ATOM 621 O O . ASN A 1 82 ? 15.137 -8.512 3.466 1.00 90.31 82 ASN A O 1
ATOM 625 N N . PHE A 1 83 ? 13.545 -9.463 2.193 1.00 89.69 83 PHE A N 1
ATOM 626 C CA . PHE A 1 83 ? 12.519 -9.272 3.212 1.00 89.69 83 PHE A CA 1
ATOM 627 C C . PHE A 1 83 ? 12.833 -10.132 4.445 1.00 89.69 83 PHE A C 1
ATOM 629 O O . PHE A 1 83 ? 13.276 -11.280 4.314 1.00 89.69 83 PHE A O 1
ATOM 636 N N . PRO A 1 84 ? 12.558 -9.632 5.662 1.00 88.88 84 PRO A N 1
ATOM 637 C CA . PRO A 1 84 ? 12.716 -10.420 6.873 1.00 88.88 84 PRO A CA 1
ATOM 638 C C . PRO A 1 84 ? 11.701 -11.569 6.872 1.00 88.88 84 PRO A C 1
ATOM 640 O O . PRO A 1 84 ? 10.537 -11.408 7.236 1.00 88.88 84 PRO A O 1
ATOM 643 N N . MET A 1 85 ? 12.146 -12.760 6.468 1.00 88.88 85 MET A N 1
ATOM 644 C CA . MET A 1 85 ? 11.323 -13.968 6.399 1.00 88.88 85 MET A CA 1
ATOM 645 C C . MET A 1 85 ? 11.763 -15.034 7.402 1.00 88.88 85 MET A C 1
ATOM 647 O O . MET A 1 85 ? 12.924 -15.171 7.793 1.00 88.88 85 MET A O 1
ATOM 651 N N . THR A 1 86 ? 10.802 -15.823 7.859 1.00 88.81 86 THR A N 1
ATOM 652 C CA . THR A 1 86 ? 11.051 -17.079 8.564 1.00 88.81 86 THR A CA 1
ATOM 653 C C . THR A 1 86 ? 11.701 -18.090 7.614 1.00 88.81 86 THR A C 1
ATOM 655 O O . THR A 1 86 ? 11.577 -17.990 6.397 1.00 88.81 86 THR A O 1
ATOM 658 N N . LYS A 1 87 ? 12.312 -19.157 8.149 1.00 86.88 87 LYS A N 1
ATOM 659 C CA . LYS A 1 87 ? 12.886 -20.245 7.326 1.00 86.88 87 LYS A CA 1
ATOM 660 C C . LYS A 1 87 ? 11.871 -20.946 6.406 1.00 86.88 87 LYS A C 1
ATOM 662 O O . LYS A 1 87 ? 12.277 -21.680 5.515 1.00 86.88 87 LYS A O 1
ATOM 667 N N . LYS A 1 88 ? 10.567 -20.768 6.654 1.00 86.44 88 LYS A N 1
ATOM 668 C CA . LYS A 1 88 ? 9.470 -21.324 5.848 1.00 86.44 88 LYS A CA 1
ATOM 669 C C . LYS A 1 88 ? 8.948 -20.349 4.780 1.00 86.44 88 LYS A C 1
ATOM 671 O O . LYS A 1 88 ? 8.005 -20.704 4.088 1.00 86.44 88 LYS A O 1
ATOM 676 N N . GLY A 1 89 ? 9.525 -19.149 4.662 1.00 80.50 89 GLY A N 1
ATOM 677 C CA . GLY A 1 89 ? 9.142 -18.146 3.660 1.00 80.50 89 GLY A CA 1
ATOM 678 C C . GLY A 1 89 ? 8.012 -17.198 4.075 1.00 80.50 89 GLY A C 1
ATOM 679 O O . GLY A 1 89 ? 7.652 -16.319 3.306 1.00 80.50 89 GLY A O 1
ATOM 680 N N . ASN A 1 90 ? 7.464 -17.327 5.288 1.00 82.50 90 ASN A N 1
ATOM 681 C CA . ASN A 1 90 ? 6.482 -16.360 5.796 1.00 82.50 90 ASN A CA 1
ATOM 682 C C . ASN A 1 90 ? 7.196 -15.115 6.342 1.00 82.50 90 ASN A C 1
ATOM 684 O O . ASN A 1 90 ? 8.247 -15.301 6.968 1.00 82.50 90 ASN A O 1
ATOM 688 N N . PRO A 1 91 ? 6.632 -13.900 6.210 1.00 81.12 91 PRO A N 1
ATOM 689 C CA . PRO A 1 91 ? 7.148 -12.703 6.875 1.00 81.12 91 PRO A CA 1
ATOM 690 C C . PRO A 1 91 ? 7.388 -12.925 8.377 1.00 81.12 91 PRO A C 1
ATOM 692 O O . PRO A 1 91 ? 6.608 -13.608 9.049 1.00 81.12 91 PRO A O 1
ATOM 695 N N . GLN A 1 92 ? 8.490 -12.397 8.910 1.00 82.81 92 GLN A N 1
ATOM 696 C CA . GLN A 1 92 ? 8.766 -12.428 10.348 1.00 82.81 92 GLN A CA 1
ATOM 697 C C . GLN A 1 92 ? 7.838 -11.453 11.074 1.00 82.81 92 GLN A C 1
ATOM 699 O O . GLN A 1 92 ? 7.640 -10.326 10.633 1.00 82.81 92 GLN A O 1
ATOM 704 N N . VAL A 1 93 ? 7.295 -11.879 12.217 1.00 76.88 93 VAL A N 1
ATOM 705 C CA . VAL A 1 93 ? 6.555 -10.980 13.110 1.00 76.88 93 VAL A CA 1
ATOM 706 C C . VAL A 1 93 ? 7.525 -9.912 13.627 1.00 76.88 93 VAL A C 1
ATOM 708 O O . VAL A 1 93 ? 8.602 -10.258 14.121 1.00 76.88 93 VAL A O 1
ATOM 711 N N . GLY A 1 94 ? 7.151 -8.636 13.488 1.00 66.75 94 GLY A N 1
ATOM 712 C CA . GLY A 1 94 ? 7.916 -7.503 14.016 1.00 66.75 94 GLY A CA 1
ATOM 713 C C . GLY A 1 94 ? 8.130 -7.624 15.528 1.00 66.75 94 GLY A C 1
ATOM 714 O O . GLY A 1 94 ? 7.295 -8.199 16.228 1.00 66.75 94 GLY A O 1
ATOM 715 N N . LYS A 1 95 ? 9.274 -7.142 16.020 1.00 56.75 95 LYS A N 1
ATOM 716 C CA . LYS A 1 95 ? 9.612 -7.143 17.450 1.00 56.75 95 LYS A CA 1
ATOM 717 C C . LYS A 1 95 ? 9.217 -5.846 18.129 1.00 56.75 95 LYS A C 1
ATOM 719 O O . LYS A 1 95 ? 9.369 -4.797 17.470 1.00 56.75 95 LYS A O 1
#